Protein AF-A0A4R3QD92-F1 (afdb_monomer_lite)

Secondary structure (DSSP, 8-state):
----HHHHHHHHHHHHHHHHHSTTGGGGHHHHHHHHHHHHHHHHHHHHHHHHHHHHHTT-

Structure (mmCIF, N/CA/C/O backbone):
data_AF-A0A4R3QD92-F1
#
_entry.id   AF-A0A4R3QD92-F1
#
loop_
_atom_site.group_PDB
_atom_site.id
_atom_site.type_symbol
_atom_site.label_atom_id
_atom_site.label_alt_id
_atom_site.label_comp_id
_atom_site.label_asym_id
_atom_site.label_entity_id
_atom_site.label_seq_id
_atom_site.pdbx_PDB_ins_code
_atom_site.Cartn_x
_atom_site.Cartn_y
_atom_site.Cartn_z
_atom_site.occupancy
_atom_site.B_iso_or_equiv
_atom_site.auth_seq_id
_atom_site.auth_comp_id
_atom_site.auth_asym_id
_atom_site.auth_atom_id
_atom_site.pdbx_PDB_model_num
ATOM 1 N N . MET A 1 1 ? 6.806 -4.905 13.115 1.00 52.56 1 MET A N 1
ATOM 2 C CA . MET A 1 1 ? 6.465 -3.510 12.755 1.00 52.56 1 MET A CA 1
ATOM 3 C C . MET A 1 1 ? 5.114 -3.505 12.062 1.00 52.56 1 MET A C 1
ATOM 5 O O . MET A 1 1 ? 4.880 -4.388 11.248 1.00 52.56 1 MET A O 1
ATOM 9 N N . VAL A 1 2 ? 4.220 -2.576 12.408 1.00 74.56 2 VAL A N 1
ATOM 10 C CA . VAL A 1 2 ? 2.928 -2.404 11.722 1.00 74.56 2 VAL A CA 1
ATOM 11 C C . VAL A 1 2 ? 3.079 -1.255 10.733 1.00 74.56 2 VAL A C 1
ATOM 13 O O . VAL A 1 2 ? 3.260 -0.125 11.164 1.00 74.56 2 VAL A O 1
ATOM 16 N N . THR A 1 3 ? 2.986 -1.537 9.433 1.00 82.19 3 THR A N 1
ATOM 17 C CA . THR A 1 3 ? 3.008 -0.500 8.392 1.00 82.19 3 THR A CA 1
ATOM 18 C C . THR A 1 3 ? 1.795 0.417 8.533 1.00 82.19 3 THR A C 1
ATOM 20 O O . THR A 1 3 ? 0.654 -0.049 8.651 1.00 82.19 3 THR A O 1
ATOM 23 N N . THR A 1 4 ? 2.025 1.720 8.535 1.00 90.62 4 THR A N 1
ATOM 24 C CA . THR A 1 4 ? 0.996 2.757 8.611 1.00 90.62 4 THR A CA 1
ATOM 25 C C . THR A 1 4 ? 0.412 3.067 7.232 1.00 90.62 4 THR A C 1
ATOM 27 O O . THR A 1 4 ? 1.011 2.788 6.196 1.00 90.62 4 THR A O 1
ATOM 30 N N . VAL A 1 5 ? -0.768 3.695 7.204 1.00 93.12 5 VAL A N 1
ATOM 31 C CA . VAL A 1 5 ? -1.386 4.189 5.958 1.00 93.12 5 VAL A CA 1
ATOM 32 C C . VAL A 1 5 ? -0.455 5.160 5.221 1.00 93.12 5 VAL A C 1
ATOM 34 O O . VAL A 1 5 ? -0.357 5.108 3.997 1.00 93.12 5 VAL A O 1
ATOM 37 N N . GLY A 1 6 ? 0.247 6.026 5.959 1.00 93.44 6 GLY A N 1
ATOM 38 C CA . GLY A 1 6 ? 1.183 6.992 5.382 1.00 93.44 6 GLY A CA 1
ATOM 39 C C . GLY A 1 6 ? 2.384 6.321 4.716 1.00 93.44 6 GLY A C 1
ATOM 40 O O . GLY A 1 6 ? 2.759 6.698 3.609 1.00 93.44 6 GLY A O 1
ATOM 41 N N . GLU A 1 7 ? 2.943 5.286 5.343 1.00 95.88 7 GLU A N 1
ATOM 42 C CA . GLU A 1 7 ? 4.054 4.517 4.771 1.00 95.88 7 GLU A CA 1
ATOM 43 C C . GLU A 1 7 ? 3.644 3.770 3.498 1.00 95.88 7 GLU A C 1
ATOM 45 O O . GLU A 1 7 ? 4.409 3.765 2.538 1.00 95.88 7 GLU A O 1
ATOM 50 N N . ILE A 1 8 ? 2.426 3.215 3.442 1.00 96.12 8 ILE A N 1
ATOM 51 C CA . ILE A 1 8 ? 1.913 2.572 2.220 1.00 96.12 8 ILE A CA 1
ATOM 52 C C . ILE A 1 8 ? 1.763 3.593 1.094 1.00 96.12 8 ILE A C 1
ATOM 54 O O . ILE A 1 8 ? 2.254 3.355 -0.004 1.00 96.12 8 ILE A O 1
ATOM 58 N N . LYS A 1 9 ? 1.144 4.751 1.361 1.00 97.44 9 LYS A N 1
ATOM 59 C CA . LYS A 1 9 ? 0.992 5.812 0.350 1.00 97.44 9 LYS A CA 1
ATOM 60 C C . LYS A 1 9 ? 2.344 6.310 -0.160 1.00 97.44 9 LYS A C 1
ATOM 62 O O . LYS A 1 9 ? 2.510 6.500 -1.360 1.00 97.44 9 LYS A O 1
ATOM 67 N N . LYS A 1 10 ? 3.322 6.475 0.737 1.00 97.56 10 LYS A N 1
ATOM 68 C CA . LYS A 1 10 ? 4.691 6.847 0.362 1.00 97.56 10 LYS A CA 1
ATOM 69 C C . LYS A 1 10 ? 5.340 5.781 -0.523 1.00 97.56 10 LYS A C 1
ATOM 71 O O . LYS A 1 10 ? 5.948 6.127 -1.528 1.00 97.56 10 LYS A O 1
ATOM 76 N N . ALA A 1 11 ? 5.201 4.503 -0.172 1.00 97.25 11 ALA A N 1
ATOM 77 C CA . ALA A 1 11 ? 5.722 3.404 -0.978 1.00 97.25 11 ALA A CA 1
ATOM 78 C C . ALA A 1 11 ? 5.064 3.349 -2.364 1.00 97.25 11 ALA A C 1
ATOM 80 O O . ALA A 1 11 ? 5.768 3.176 -3.351 1.00 97.25 11 ALA A O 1
ATOM 81 N N . MET A 1 12 ? 3.746 3.556 -2.448 1.00 98.06 12 MET A N 1
ATOM 82 C CA . MET A 1 12 ? 3.024 3.624 -3.722 1.00 98.06 12 MET A CA 1
ATOM 83 C C . MET A 1 12 ? 3.519 4.770 -4.605 1.00 98.06 12 MET A C 1
ATOM 85 O O . MET A 1 12 ? 3.742 4.544 -5.786 1.00 98.06 12 MET A O 1
ATOM 89 N N . ALA A 1 13 ? 3.736 5.966 -4.045 1.00 98.19 13 ALA A N 1
ATOM 90 C CA . ALA A 1 13 ? 4.260 7.106 -4.801 1.00 98.19 13 ALA A CA 1
ATOM 91 C C . ALA A 1 13 ? 5.648 6.807 -5.391 1.00 98.19 13 ALA A C 1
ATOM 93 O O . ALA A 1 13 ? 5.861 6.980 -6.583 1.00 98.19 13 ALA A O 1
ATOM 94 N N . ILE A 1 14 ? 6.555 6.252 -4.579 1.00 97.88 14 ILE A N 1
ATOM 95 C CA . ILE A 1 14 ? 7.886 5.831 -5.048 1.00 97.88 14 ILE A CA 1
ATOM 96 C C . ILE A 1 14 ? 7.768 4.777 -6.157 1.00 97.88 14 ILE A C 1
ATOM 98 O O . ILE A 1 14 ? 8.522 4.797 -7.125 1.00 97.88 14 ILE A O 1
ATOM 102 N N . LEU A 1 15 ? 6.840 3.828 -6.015 1.00 97.12 15 LEU A N 1
ATOM 103 C CA . LEU A 1 15 ? 6.669 2.765 -6.997 1.00 97.12 15 LEU A CA 1
ATOM 104 C C . LEU A 1 15 ? 6.070 3.280 -8.312 1.00 97.12 15 LEU A C 1
ATOM 106 O O . LEU A 1 15 ? 6.450 2.779 -9.364 1.00 97.12 15 LEU A O 1
ATOM 110 N N . ALA A 1 16 ? 5.180 4.274 -8.256 1.00 98.06 16 ALA A N 1
ATOM 111 C CA . ALA A 1 16 ? 4.646 4.946 -9.437 1.00 98.06 16 ALA A CA 1
ATOM 112 C C . ALA A 1 16 ? 5.772 5.619 -10.234 1.00 98.06 16 ALA A C 1
ATOM 114 O O . ALA A 1 16 ? 5.905 5.352 -11.426 1.00 98.06 16 ALA A O 1
ATOM 115 N N . ASP A 1 17 ? 6.659 6.363 -9.560 1.00 98.25 17 ASP A N 1
ATOM 116 C CA . ASP A 1 17 ? 7.827 6.977 -10.206 1.00 98.25 17 ASP A CA 1
ATOM 117 C C . ASP A 1 17 ? 8.708 5.9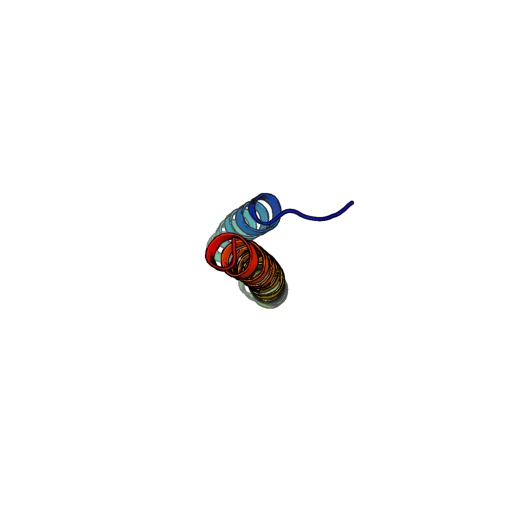17 -10.894 1.00 98.25 17 ASP A C 1
ATOM 119 O O . ASP A 1 17 ? 9.181 6.110 -12.015 1.00 98.25 17 ASP A O 1
ATOM 123 N N . ILE A 1 18 ? 8.918 4.758 -10.255 1.00 97.56 18 ILE A N 1
ATOM 124 C CA . ILE A 1 18 ? 9.684 3.644 -10.841 1.00 97.56 18 ILE A CA 1
ATOM 125 C C . ILE A 1 18 ? 8.966 3.055 -12.060 1.00 97.56 18 ILE A C 1
ATOM 127 O O . ILE A 1 18 ? 9.622 2.751 -13.056 1.00 97.56 18 ILE A O 1
ATOM 131 N N . ILE A 1 19 ? 7.645 2.873 -11.991 1.00 97.94 19 ILE A N 1
ATOM 132 C CA . ILE A 1 19 ? 6.844 2.350 -13.104 1.00 97.94 19 ILE A CA 1
ATOM 133 C C . ILE A 1 19 ? 6.954 3.274 -14.320 1.00 97.94 19 ILE A C 1
ATOM 135 O O . ILE A 1 19 ? 7.162 2.789 -15.428 1.00 97.94 19 ILE A O 1
ATOM 139 N N . GLU A 1 20 ? 6.875 4.588 -14.118 1.00 97.94 20 GLU A N 1
ATOM 140 C CA . GLU A 1 20 ? 6.926 5.567 -15.208 1.00 97.94 20 GLU A CA 1
ATOM 141 C C . GLU A 1 20 ? 8.329 5.732 -15.808 1.00 97.94 20 GLU A C 1
ATOM 143 O O . GLU A 1 20 ? 8.470 5.948 -17.012 1.00 97.94 20 GLU A O 1
ATOM 148 N N . THR A 1 21 ? 9.380 5.633 -14.988 1.00 97.69 21 THR A N 1
ATOM 149 C CA . THR A 1 21 ? 10.754 5.965 -15.412 1.00 97.69 21 THR A CA 1
ATOM 150 C C . THR A 1 21 ? 11.598 4.756 -15.815 1.00 97.69 21 THR A C 1
ATOM 152 O O . THR A 1 21 ? 12.610 4.908 -16.503 1.00 97.69 21 THR A O 1
ATOM 155 N N . SER A 1 22 ? 11.215 3.543 -15.408 1.00 95.81 22 SER A N 1
ATOM 156 C CA . SER A 1 22 ? 11.984 2.327 -15.682 1.00 95.81 22 SER A CA 1
ATOM 157 C C . SER A 1 22 ? 11.599 1.688 -17.022 1.00 95.81 22 SER A C 1
ATOM 159 O O . SER A 1 22 ? 10.418 1.432 -17.259 1.00 95.81 22 SER A O 1
ATOM 161 N N . PRO A 1 23 ? 12.571 1.242 -17.847 1.00 96.75 23 PRO A N 1
ATOM 162 C CA . PRO A 1 23 ? 12.310 0.392 -19.020 1.00 96.75 23 PRO A CA 1
ATOM 163 C C . PRO A 1 23 ? 11.594 -0.932 -18.698 1.00 96.75 23 PRO A C 1
ATOM 165 O O . PRO A 1 23 ? 11.169 -1.660 -19.594 1.00 96.75 23 PRO A O 1
ATOM 168 N N . HIS A 1 24 ? 11.505 -1.291 -17.415 1.00 94.75 24 HIS A N 1
ATOM 169 C CA . HIS A 1 24 ? 10.821 -2.481 -16.921 1.00 94.75 24 HIS A CA 1
ATOM 170 C C . HIS A 1 24 ? 9.675 -2.145 -15.960 1.00 94.75 24 HIS A C 1
ATOM 172 O O . HIS A 1 24 ? 9.316 -2.995 -15.144 1.00 94.75 24 HIS A O 1
ATOM 178 N N . GLY A 1 25 ? 9.110 -0.937 -16.056 1.00 93.44 25 GLY A N 1
ATOM 179 C CA . GLY A 1 25 ? 8.031 -0.444 -15.198 1.00 93.44 25 GLY A CA 1
ATOM 180 C C . GLY A 1 25 ? 6.876 -1.430 -15.028 1.00 93.44 25 GLY A C 1
ATOM 181 O O . GLY A 1 25 ? 6.453 -1.706 -13.909 1.00 93.44 25 GLY A O 1
ATOM 182 N N . GLU A 1 26 ? 6.482 -2.090 -16.118 1.00 97.06 26 GLU A N 1
ATOM 183 C CA . GLU A 1 26 ? 5.419 -3.102 -16.128 1.00 97.06 26 GLU A CA 1
ATOM 184 C C . GLU A 1 26 ? 5.610 -4.233 -15.101 1.00 97.06 26 GLU A C 1
ATOM 186 O O . GLU A 1 26 ? 4.646 -4.766 -14.554 1.00 97.06 26 GLU A O 1
ATOM 191 N N . LYS A 1 27 ? 6.859 -4.585 -14.763 1.00 97.44 27 LYS A N 1
ATOM 192 C CA . LYS A 1 27 ? 7.148 -5.645 -13.781 1.00 97.44 27 LYS A CA 1
ATOM 193 C C . LYS A 1 27 ? 6.776 -5.262 -12.348 1.00 97.44 27 LYS A C 1
ATOM 195 O O . LYS A 1 27 ? 6.705 -6.144 -11.492 1.00 97.44 27 LYS A O 1
ATOM 200 N N . TYR A 1 28 ? 6.568 -3.977 -12.068 1.00 97.00 28 TYR A N 1
ATOM 201 C CA . TYR A 1 28 ? 6.281 -3.475 -10.726 1.00 97.00 28 TYR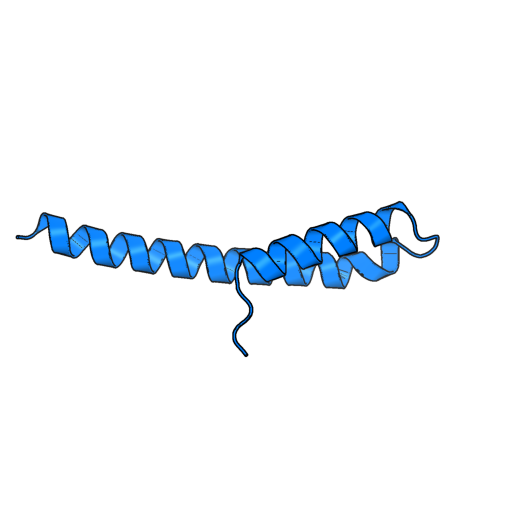 A CA 1
ATOM 202 C C . TYR A 1 28 ? 4.780 -3.336 -10.439 1.00 97.00 28 TYR A C 1
ATOM 204 O O . TYR A 1 28 ? 4.409 -3.256 -9.267 1.00 97.00 28 TYR A O 1
ATOM 212 N N . TRP A 1 29 ? 3.908 -3.415 -11.452 1.00 97.31 29 TRP A N 1
ATOM 213 C CA . TRP A 1 29 ? 2.449 -3.390 -11.269 1.00 97.31 29 TRP A CA 1
ATOM 214 C C . TRP A 1 29 ? 1.927 -4.380 -10.219 1.00 97.31 29 TRP A C 1
ATOM 216 O O . TRP A 1 29 ? 1.175 -3.954 -9.342 1.00 97.31 29 TRP A O 1
ATOM 226 N N . PRO A 1 30 ? 2.365 -5.657 -10.178 1.00 98.31 30 PRO A N 1
ATOM 227 C CA . PRO A 1 30 ? 1.884 -6.593 -9.159 1.00 98.31 30 PRO A CA 1
ATOM 228 C C . PRO A 1 30 ? 2.170 -6.136 -7.721 1.00 98.31 30 PRO A C 1
ATOM 230 O O . PRO A 1 30 ? 1.412 -6.440 -6.796 1.00 98.31 30 PRO A O 1
ATOM 233 N N . ILE A 1 31 ? 3.269 -5.402 -7.515 1.00 97.44 31 ILE A N 1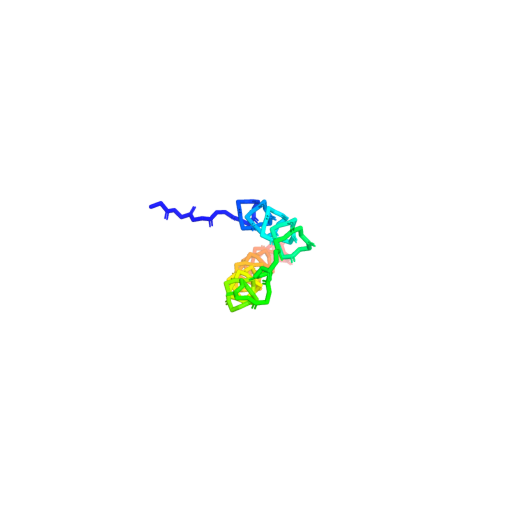
ATOM 234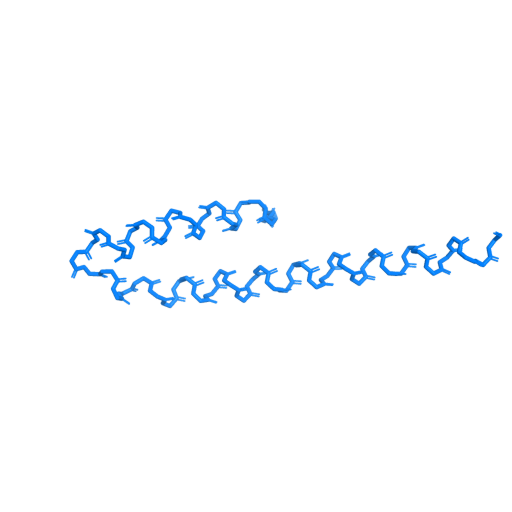 C CA . ILE A 1 31 ? 3.621 -4.828 -6.212 1.00 97.44 31 ILE A CA 1
ATOM 235 C C . ILE A 1 31 ? 2.723 -3.623 -5.922 1.00 97.44 31 ILE A C 1
ATOM 237 O O . ILE A 1 31 ? 2.208 -3.513 -4.809 1.00 97.44 31 ILE A O 1
ATOM 241 N N . PHE A 1 32 ? 2.493 -2.764 -6.917 1.00 97.94 32 PHE A N 1
ATOM 242 C CA . PHE A 1 32 ? 1.606 -1.608 -6.799 1.00 97.94 32 PHE A CA 1
ATOM 243 C C . PHE A 1 32 ? 0.194 -2.026 -6.375 1.00 97.94 32 PHE A C 1
ATOM 245 O O . PHE A 1 32 ? -0.297 -1.596 -5.332 1.00 97.94 32 PHE A O 1
ATOM 252 N N . GLU A 1 33 ? -0.411 -2.971 -7.094 1.00 98.25 33 GLU A N 1
ATOM 253 C CA . GLU A 1 33 ? -1.759 -3.466 -6.795 1.00 98.25 33 GLU A CA 1
ATOM 254 C C . GLU A 1 33 ? -1.851 -4.149 -5.421 1.00 98.25 33 GLU A C 1
ATOM 256 O O . GLU A 1 33 ? -2.896 -4.176 -4.763 1.00 98.25 33 GLU A O 1
ATOM 261 N N . ARG A 1 34 ? -0.759 -4.772 -4.962 1.00 97.75 34 ARG A N 1
ATOM 262 C CA . ARG A 1 34 ? -0.705 -5.347 -3.614 1.00 97.75 34 ARG A CA 1
ATOM 263 C C . ARG A 1 34 ? -0.759 -4.249 -2.550 1.00 97.75 34 ARG A C 1
ATOM 265 O O . ARG A 1 34 ? -1.453 -4.432 -1.549 1.00 97.75 34 ARG A O 1
ATOM 272 N N . LEU A 1 35 ? -0.068 -3.130 -2.766 1.00 97.25 35 LEU A N 1
ATOM 273 C CA . LEU A 1 35 ? -0.115 -1.974 -1.869 1.00 97.25 35 LEU A CA 1
ATOM 274 C C . LEU A 1 35 ? -1.500 -1.318 -1.870 1.00 97.25 35 LEU A C 1
ATOM 276 O O . LEU A 1 35 ? -1.993 -0.975 -0.797 1.00 97.25 35 LEU A O 1
ATOM 280 N N . GLU A 1 36 ? -2.170 -1.232 -3.022 1.00 97.69 36 GLU A N 1
ATOM 281 C CA . GLU A 1 36 ? -3.560 -0.759 -3.106 1.00 97.69 36 GLU A CA 1
ATOM 282 C C . GLU A 1 36 ? -4.508 -1.612 -2.257 1.00 97.69 36 GLU A C 1
ATOM 284 O O . GLU A 1 36 ? -5.290 -1.090 -1.457 1.00 97.69 36 GLU A O 1
ATOM 289 N N . ARG A 1 37 ? -4.395 -2.941 -2.366 1.00 97.19 37 ARG A N 1
ATOM 290 C CA . ARG A 1 37 ? -5.183 -3.878 -1.553 1.00 97.19 37 ARG A CA 1
ATOM 291 C C . ARG A 1 37 ? -4.899 -3.715 -0.060 1.00 97.19 37 ARG A C 1
ATOM 293 O O . ARG A 1 37 ? -5.831 -3.701 0.746 1.00 97.19 37 ARG A O 1
ATOM 300 N N . GLU A 1 38 ? -3.634 -3.569 0.329 1.00 95.50 38 GLU A N 1
ATOM 301 C CA . GLU A 1 38 ? -3.269 -3.357 1.733 1.00 95.50 38 GLU A CA 1
ATOM 302 C C . GLU A 1 38 ? -3.806 -2.022 2.273 1.00 95.50 38 GLU A C 1
ATOM 304 O O . GLU A 1 38 ? -4.335 -1.970 3.391 1.00 95.50 38 GLU A O 1
ATOM 309 N N . LEU A 1 39 ? -3.722 -0.959 1.469 1.00 95.50 39 LEU A N 1
ATOM 310 C CA . LEU A 1 39 ? -4.259 0.357 1.794 1.00 95.50 39 LEU A CA 1
ATOM 311 C C . LEU A 1 39 ? -5.766 0.283 2.048 1.00 95.50 39 LEU A C 1
ATOM 313 O O . LEU A 1 39 ? -6.223 0.730 3.101 1.00 95.50 39 LEU A O 1
ATOM 317 N N . ALA A 1 40 ? -6.519 -0.331 1.132 1.00 93.94 40 ALA A N 1
ATOM 318 C CA . ALA A 1 40 ? -7.966 -0.482 1.249 1.00 93.94 40 ALA A CA 1
ATOM 319 C C . ALA A 1 40 ? -8.361 -1.219 2.539 1.00 93.94 40 ALA A C 1
ATOM 321 O O . ALA A 1 40 ? -9.246 -0.775 3.271 1.00 93.94 40 ALA A O 1
ATOM 322 N N . VAL A 1 41 ? -7.655 -2.304 2.879 1.00 93.12 41 VAL A N 1
ATOM 323 C CA . VAL A 1 41 ? -7.906 -3.061 4.115 1.00 93.12 41 VAL A CA 1
ATOM 324 C C . VAL A 1 41 ? -7.655 -2.206 5.359 1.00 93.12 41 VAL A C 1
ATOM 326 O O . VAL A 1 41 ? -8.440 -2.259 6.309 1.00 93.12 41 VAL A O 1
ATOM 329 N N . LYS A 1 42 ? -6.572 -1.423 5.395 1.00 91.50 42 LYS A N 1
ATOM 330 C CA . LYS A 1 42 ? -6.253 -0.584 6.562 1.00 91.50 42 LYS A CA 1
ATOM 331 C C . LYS A 1 42 ? -7.208 0.595 6.713 1.00 91.50 42 LYS A C 1
ATOM 333 O O . LYS A 1 42 ? -7.626 0.865 7.838 1.00 91.50 42 LYS A O 1
ATOM 338 N N . VAL A 1 43 ? -7.567 1.258 5.613 1.00 89.38 43 VAL A N 1
ATOM 339 C CA . VAL A 1 43 ? -8.546 2.355 5.614 1.00 89.38 43 VAL A CA 1
ATOM 340 C C . VAL A 1 43 ? -9.900 1.847 6.103 1.00 89.38 43 VAL A C 1
ATOM 342 O O . VAL A 1 43 ? -10.418 2.376 7.082 1.00 89.38 43 VAL A O 1
ATOM 345 N N . ASN A 1 44 ? -10.393 0.736 5.550 1.00 91.25 44 ASN A N 1
AT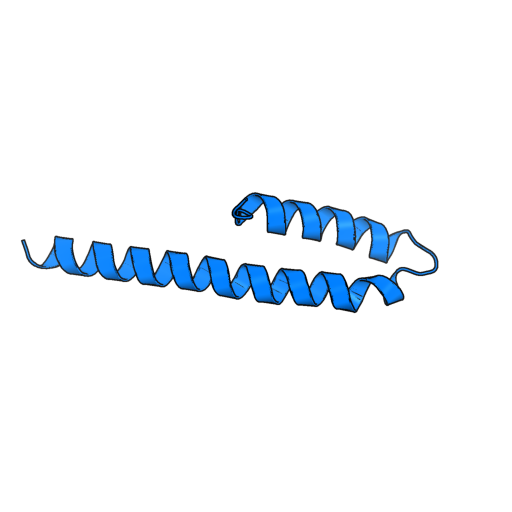OM 346 C CA . ASN A 1 44 ? -11.659 0.134 5.972 1.00 91.25 44 ASN A CA 1
ATOM 347 C C . ASN A 1 44 ? -11.668 -0.218 7.473 1.00 91.25 44 ASN A C 1
ATOM 349 O O . ASN A 1 44 ? -12.633 0.055 8.184 1.00 91.25 44 ASN A O 1
ATOM 353 N N . ARG A 1 45 ? -10.572 -0.786 7.999 1.00 90.31 45 ARG A N 1
ATOM 354 C CA . ARG A 1 45 ? -10.450 -1.061 9.443 1.00 90.31 45 ARG A CA 1
ATOM 355 C C . ARG A 1 45 ? -10.544 0.215 10.278 1.00 90.31 45 ARG A C 1
ATOM 357 O O . ARG A 1 45 ? -11.220 0.205 11.304 1.00 90.31 45 ARG A O 1
ATOM 364 N N . ALA A 1 46 ? -9.873 1.287 9.860 1.00 88.38 46 ALA A N 1
ATOM 365 C CA . ALA A 1 46 ? -9.911 2.566 10.562 1.00 88.38 46 ALA A CA 1
ATOM 366 C C . ALA A 1 46 ? -11.319 3.181 10.547 1.00 88.38 46 ALA A C 1
ATOM 368 O O . ALA A 1 46 ? -11.800 3.612 11.593 1.00 88.38 46 ALA A O 1
ATOM 369 N N . GLU A 1 47 ? -12.004 3.145 9.404 1.00 90.06 47 GLU A N 1
ATOM 370 C CA . GLU A 1 47 ? -13.388 3.612 9.253 1.00 90.06 47 GLU A CA 1
ATOM 371 C C . GLU A 1 47 ? -14.351 2.828 10.144 1.00 90.06 47 GLU A C 1
ATOM 373 O O . GLU A 1 47 ? -15.129 3.419 10.889 1.00 90.06 47 GLU A O 1
ATOM 378 N N . ARG A 1 48 ? -14.255 1.493 10.147 1.00 92.44 48 ARG A N 1
ATOM 379 C CA . ARG A 1 48 ? -15.080 0.636 11.011 1.00 92.44 48 ARG A CA 1
ATOM 380 C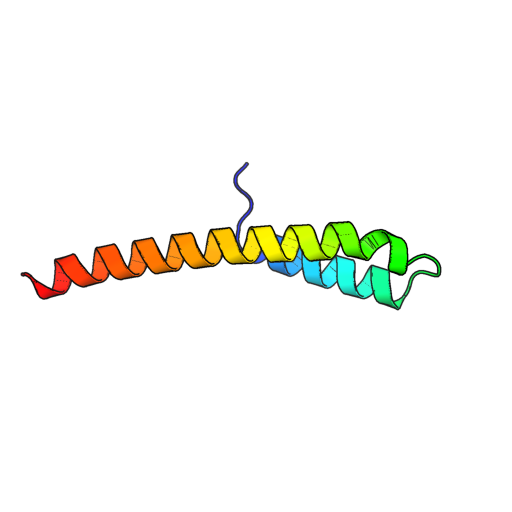 C . ARG A 1 48 ? -14.871 0.934 12.492 1.00 92.44 48 ARG A C 1
ATOM 382 O O . ARG A 1 48 ? -15.833 0.945 13.255 1.00 92.44 48 ARG A O 1
ATOM 389 N N . LEU A 1 49 ? -13.626 1.171 12.904 1.00 92.00 49 LEU A N 1
ATOM 390 C CA . LEU A 1 49 ? -13.312 1.546 14.283 1.00 92.00 49 LEU A CA 1
ATOM 391 C C . LEU A 1 49 ? -13.850 2.937 14.633 1.00 92.00 49 LEU A C 1
ATOM 393 O O . LEU A 1 49 ? -14.350 3.127 15.738 1.00 92.00 49 LEU A O 1
ATOM 397 N N . ALA A 1 50 ? -13.759 3.900 13.716 1.00 91.69 50 ALA A N 1
ATOM 398 C CA . ALA A 1 50 ? -14.320 5.233 13.906 1.00 91.69 50 ALA A CA 1
ATOM 399 C C . ALA A 1 50 ? -15.851 5.189 14.030 1.00 91.69 50 ALA A C 1
ATOM 401 O O . ALA A 1 50 ? -16.393 5.755 14.975 1.00 91.69 50 ALA A O 1
ATOM 402 N N . ALA A 1 51 ? -16.531 4.447 13.150 1.00 90.38 51 ALA A N 1
ATOM 403 C CA . ALA A 1 51 ? -17.978 4.249 13.207 1.00 90.38 51 ALA A CA 1
ATOM 404 C C . ALA A 1 51 ? -18.418 3.597 14.528 1.00 90.38 51 ALA A C 1
ATOM 406 O O . ALA A 1 51 ? -19.361 4.061 15.163 1.00 90.38 51 ALA A O 1
ATOM 407 N N . ALA A 1 52 ? -17.691 2.572 14.990 1.00 92.12 52 ALA A N 1
ATOM 408 C CA . ALA A 1 52 ? -17.971 1.927 16.271 1.00 92.12 52 ALA A CA 1
ATOM 409 C C . ALA A 1 52 ? -17.813 2.885 17.466 1.00 92.12 52 ALA A C 1
ATOM 411 O O . ALA A 1 52 ? -18.592 2.813 18.411 1.00 92.12 52 ALA A O 1
ATOM 412 N N . LYS A 1 53 ? -16.829 3.794 17.431 1.00 91.44 53 LYS A N 1
ATOM 413 C CA . LYS A 1 53 ? -16.640 4.812 18.479 1.00 91.44 53 LYS A CA 1
ATOM 414 C C . LYS A 1 53 ? -17.739 5.874 18.464 1.00 91.44 53 LYS A C 1
ATOM 416 O O . LYS A 1 53 ? -18.214 6.248 19.528 1.00 91.44 53 LYS A O 1
ATOM 421 N N . ALA A 1 54 ? -18.140 6.342 17.282 1.00 88.88 54 ALA A N 1
ATOM 422 C CA . ALA A 1 54 ? -19.205 7.335 17.141 1.00 88.88 54 ALA A CA 1
ATOM 423 C C . ALA A 1 54 ? -20.547 6.808 17.676 1.00 88.88 54 ALA A C 1
ATOM 425 O O . ALA A 1 54 ? -21.196 7.488 18.460 1.00 88.88 54 ALA A O 1
ATOM 426 N N . ALA A 1 55 ? -20.888 5.553 17.364 1.00 84.00 55 ALA A N 1
ATOM 427 C CA . ALA A 1 55 ? -22.125 4.924 17.826 1.00 84.00 55 ALA A CA 1
ATOM 428 C C . ALA A 1 55 ? -22.264 4.858 19.360 1.00 84.00 55 ALA A C 1
ATOM 430 O O . ALA A 1 55 ? -23.380 4.813 19.861 1.00 84.00 55 ALA A O 1
ATOM 431 N N . VAL A 1 56 ? -21.157 4.842 20.114 1.00 78.56 56 VAL A N 1
ATOM 432 C CA . VAL A 1 56 ? -21.189 4.871 21.589 1.00 78.56 56 VAL A CA 1
ATOM 433 C C . VAL A 1 56 ? -21.442 6.284 22.119 1.00 78.56 56 VAL A C 1
ATOM 435 O O . VAL A 1 56 ? -22.148 6.434 23.111 1.00 78.56 56 VAL A O 1
ATOM 438 N N . ASN A 1 57 ? -20.897 7.313 21.465 1.00 68.81 57 ASN A N 1
ATOM 439 C CA . ASN A 1 57 ? -21.090 8.706 21.879 1.00 68.81 57 ASN A CA 1
ATOM 440 C C . ASN A 1 57 ? -22.531 9.195 21.675 1.00 68.81 57 ASN A C 1
ATOM 442 O O . ASN A 1 57 ? -22.968 10.052 22.429 1.00 68.81 57 ASN A O 1
ATOM 446 N N . ASP A 1 58 ? -23.264 8.648 20.705 1.00 62.56 58 ASP A N 1
ATOM 447 C CA . ASP A 1 58 ? -24.662 9.024 20.441 1.00 62.56 58 ASP A CA 1
ATOM 448 C C . ASP A 1 58 ? -25.667 8.398 21.436 1.00 62.56 58 ASP A C 1
ATOM 450 O O . ASP A 1 58 ? -26.860 8.694 21.383 1.00 62.56 58 ASP A O 1
ATOM 454 N N . ILE A 1 59 ? -25.209 7.506 22.325 1.00 62.19 59 ILE A N 1
ATOM 455 C CA . ILE A 1 59 ? -26.046 6.755 23.281 1.00 62.19 59 ILE A CA 1
ATOM 456 C C . ILE A 1 59 ? -25.958 7.334 24.712 1.00 62.19 59 ILE A C 1
ATOM 458 O O . ILE A 1 59 ? -26.712 6.903 25.587 1.00 62.19 59 ILE A O 1
ATOM 462 N N . ILE A 1 60 ? -25.079 8.313 24.967 1.00 54.19 60 ILE A N 1
ATOM 463 C CA . ILE A 1 60 ? -24.838 8.909 26.298 1.00 54.19 60 ILE A CA 1
ATOM 464 C C . ILE A 1 60 ? -25.336 10.353 26.355 1.00 54.19 60 ILE A C 1
ATOM 466 O O . ILE A 1 60 ? -24.977 11.136 25.450 1.00 54.19 60 ILE A O 1
#

Radius of gyration: 16.43 Å; chains: 1; bounding box: 38×16×45 Å

Foldseek 3Di:
DDDDLVNLVVVLVVLVVCLVPPPPSVVCVVVNVVSVVVNVVRVVVVVVVVVVVVVVVVVD

Sequence (60 aa):
MVTTVGEIKKAMAILADIIETSPHGEKYWPIFERLERELAVKVNRAERLAAAKAAVNDII

Organism: Rhizobium sullae (NCBI:txid50338)

pLDDT: mean 91.15, std 10.68, range [52.56, 98.31]